Protein AF-A0A6A7GCP9-F1 (afdb_monomer_lite)

InterPro domains:
  IPR027417 P-loop containing nucleoside triphosphate hydrolase [G3DSA:3.40.50.300] (1-67)
  IPR027417 P-loop containing nucleoside triphosphate hydrolase [SSF52540] (1-59)

Radius of gyration: 16.25 Å; chains: 1; bounding box: 40×40×40 Å

Structure (mmCIF, N/CA/C/O backbone):
data_AF-A0A6A7GCP9-F1
#
_entry.id   AF-A0A6A7GCP9-F1
#
loop_
_atom_site.group_PDB
_atom_site.id
_atom_site.type_symbol
_atom_site.label_atom_id
_atom_site.label_alt_id
_atom_site.label_comp_id
_atom_site.label_asym_id
_atom_site.label_entity_id
_atom_site.label_seq_id
_atom_site.pdbx_PDB_ins_code
_atom_site.Cartn_x
_atom_site.Cartn_y
_atom_site.Cartn_z
_atom_site.occupancy
_atom_site.B_iso_or_equiv
_atom_site.auth_seq_id
_atom_site.auth_comp_id
_atom_site.auth_asym_id
_atom_site.auth_atom_id
_atom_site.pdbx_PDB_model_num
ATOM 1 N N . MET A 1 1 ? -14.199 0.872 0.150 1.00 86.56 1 MET A N 1
ATOM 2 C CA . MET A 1 1 ? -13.288 -0.278 -0.012 1.00 86.56 1 MET A CA 1
ATOM 3 C C . MET A 1 1 ? -12.336 0.080 -1.138 1.00 86.56 1 MET A C 1
ATOM 5 O O . MET A 1 1 ? -12.724 0.926 -1.935 1.00 86.56 1 MET A O 1
ATOM 9 N N . ILE A 1 2 ? -11.129 -0.480 -1.180 1.00 92.62 2 ILE A N 1
ATOM 10 C CA . ILE A 1 2 ? -10.277 -0.381 -2.373 1.00 92.62 2 ILE A CA 1
ATOM 11 C C . ILE A 1 2 ? -10.916 -1.258 -3.452 1.00 92.62 2 ILE A C 1
ATOM 13 O O . ILE A 1 2 ? -11.225 -2.415 -3.176 1.00 92.62 2 ILE A O 1
ATOM 17 N N . LYS A 1 3 ? -11.160 -0.684 -4.627 1.00 95.56 3 LYS A N 1
ATOM 18 C CA . LYS A 1 3 ? -11.635 -1.380 -5.827 1.00 95.56 3 LYS A CA 1
ATOM 19 C C . LYS A 1 3 ? -10.471 -1.828 -6.688 1.00 95.56 3 LYS A C 1
ATOM 21 O O . LYS A 1 3 ? -10.477 -2.951 -7.167 1.00 95.56 3 LYS A O 1
ATOM 26 N N . SER A 1 4 ? -9.479 -0.964 -6.873 1.00 96.81 4 SER A N 1
ATOM 27 C CA . SER A 1 4 ? -8.314 -1.288 -7.681 1.00 96.81 4 SER A CA 1
ATOM 28 C C . SER A 1 4 ? -7.083 -0.507 -7.237 1.00 96.81 4 SER A C 1
ATOM 30 O O . SER A 1 4 ? -7.181 0.522 -6.559 1.00 96.81 4 SER A O 1
ATOM 32 N N . ILE A 1 5 ? -5.912 -1.013 -7.609 1.00 97.00 5 ILE A N 1
ATOM 33 C CA . ILE A 1 5 ? -4.645 -0.293 -7.521 1.00 97.00 5 ILE A CA 1
ATOM 34 C C . ILE A 1 5 ? -3.976 -0.377 -8.889 1.00 97.00 5 ILE A C 1
ATOM 36 O O . ILE A 1 5 ? -3.669 -1.470 -9.363 1.00 97.00 5 ILE A O 1
ATOM 40 N N . TYR A 1 6 ? -3.734 0.774 -9.509 1.00 97.06 6 TYR A N 1
ATOM 41 C CA . TYR A 1 6 ? -2.954 0.876 -10.738 1.00 97.06 6 TYR A CA 1
ATOM 42 C C . TYR A 1 6 ? -1.527 1.311 -10.413 1.00 97.06 6 TYR A C 1
ATOM 44 O O . TYR A 1 6 ? -1.311 2.375 -9.830 1.00 97.06 6 TYR A O 1
ATOM 52 N N . PHE A 1 7 ? -0.553 0.491 -10.788 1.00 95.31 7 PHE A N 1
ATOM 53 C CA . PHE A 1 7 ? 0.867 0.739 -10.589 1.00 95.31 7 PHE A CA 1
ATOM 54 C C . PHE A 1 7 ? 1.466 1.348 -11.847 1.00 95.31 7 PHE A C 1
ATOM 56 O O . PHE A 1 7 ? 1.579 0.663 -12.858 1.00 95.31 7 PHE A O 1
ATOM 63 N N . GLU A 1 8 ? 1.909 2.602 -11.764 1.00 94.12 8 GLU A N 1
ATOM 64 C CA . GLU A 1 8 ? 2.733 3.194 -12.818 1.00 94.12 8 GLU A CA 1
ATOM 65 C C . GLU A 1 8 ? 4.126 2.559 -12.756 1.00 94.12 8 GLU A C 1
ATOM 67 O O . GLU A 1 8 ? 4.566 1.894 -13.693 1.00 94.12 8 GLU A O 1
ATOM 72 N N . HIS A 1 9 ? 4.770 2.668 -11.589 1.00 92.44 9 HIS A N 1
ATOM 73 C CA . HIS A 1 9 ? 6.016 1.980 -11.267 1.00 92.44 9 HIS A CA 1
ATOM 74 C C . HIS A 1 9 ? 6.196 1.910 -9.743 1.00 92.44 9 HIS A C 1
ATOM 76 O O . HIS A 1 9 ? 6.314 2.930 -9.060 1.00 92.44 9 HIS A O 1
ATOM 82 N N . TYR A 1 10 ? 6.239 0.694 -9.199 1.00 88.94 10 TYR A N 1
ATOM 83 C CA . TYR A 1 10 ? 6.646 0.424 -7.824 1.00 88.94 10 TYR A CA 1
ATOM 84 C C . TYR A 1 10 ? 7.326 -0.947 -7.694 1.00 88.94 10 TYR A C 1
ATOM 86 O O . TYR A 1 10 ? 6.691 -2.002 -7.740 1.00 88.94 10 TYR A O 1
ATOM 94 N N . ARG A 1 11 ? 8.637 -0.940 -7.463 1.00 86.94 11 ARG A N 1
ATOM 95 C CA . ARG A 1 11 ? 9.527 -2.104 -7.454 1.00 86.94 11 ARG A CA 1
ATOM 96 C C . ARG A 1 11 ? 9.396 -2.859 -8.781 1.00 86.94 11 ARG A C 1
ATOM 98 O O . ARG A 1 11 ? 9.629 -2.286 -9.836 1.00 86.94 11 ARG A O 1
ATOM 105 N N . LYS A 1 12 ? 8.993 -4.131 -8.733 1.00 88.81 12 LYS A N 1
ATOM 106 C CA . LYS A 1 12 ? 8.760 -4.967 -9.921 1.00 88.81 12 LYS A CA 1
ATOM 107 C C . LYS A 1 12 ? 7.371 -4.765 -10.542 1.00 88.81 12 LYS A C 1
ATOM 109 O O . LYS A 1 12 ? 7.094 -5.339 -11.585 1.00 88.81 12 LYS A O 1
ATOM 114 N N . LEU A 1 13 ? 6.483 -4.004 -9.897 1.00 90.38 13 LEU A N 1
ATOM 115 C CA . LEU A 1 13 ? 5.129 -3.749 -10.389 1.00 90.38 13 LEU A CA 1
ATOM 116 C C . LEU A 1 13 ? 5.168 -2.523 -11.302 1.00 90.38 13 LEU A C 1
ATOM 118 O O . LEU A 1 13 ? 5.356 -1.404 -10.824 1.00 90.38 13 LEU A O 1
ATOM 122 N N . GLN A 1 14 ? 5.020 -2.729 -12.606 1.00 92.75 14 GLN A N 1
ATOM 123 C CA . GLN A 1 14 ? 5.068 -1.668 -13.612 1.00 92.75 14 GLN A CA 1
ATOM 124 C C . GLN A 1 14 ? 3.893 -1.825 -14.568 1.00 92.75 14 GLN A C 1
ATOM 126 O O . GLN A 1 14 ? 3.659 -2.923 -15.071 1.00 92.75 14 GLN A O 1
ATOM 131 N N . LYS A 1 15 ? 3.161 -0.730 -14.799 1.00 94.44 15 LYS A N 1
ATOM 132 C CA . LYS A 1 15 ? 2.003 -0.658 -15.706 1.00 94.44 15 LYS A CA 1
ATOM 133 C C . LYS A 1 15 ? 1.001 -1.806 -15.524 1.00 94.44 15 LYS A C 1
ATOM 135 O O . LYS A 1 15 ? 0.509 -2.377 -16.493 1.00 94.44 15 LYS A O 1
ATOM 140 N N . ILE A 1 16 ? 0.702 -2.151 -14.271 1.00 95.75 16 ILE A N 1
ATOM 141 C CA . ILE A 1 16 ? -0.222 -3.237 -13.920 1.00 95.75 16 ILE A CA 1
ATOM 142 C C . ILE A 1 16 ? -1.371 -2.714 -13.064 1.00 95.75 16 ILE A C 1
ATOM 144 O O . ILE A 1 16 ? -1.166 -1.917 -12.146 1.00 95.75 16 ILE A O 1
ATOM 148 N N . LYS A 1 17 ? -2.587 -3.188 -13.348 1.00 96.94 17 LYS A N 1
ATOM 149 C CA . LYS A 1 17 ? -3.777 -2.944 -12.531 1.00 96.94 17 LYS A CA 1
ATOM 150 C C . LYS A 1 17 ? -4.125 -4.204 -11.744 1.00 96.94 17 LYS A C 1
ATOM 152 O O . LYS A 1 17 ? -4.191 -5.287 -12.315 1.00 96.94 17 LYS A O 1
ATOM 157 N N . LEU A 1 18 ? -4.338 -4.050 -10.441 1.00 96.12 18 LEU A N 1
ATOM 158 C CA . LEU A 1 18 ? -4.878 -5.094 -9.574 1.00 96.12 18 LEU A CA 1
ATOM 159 C C . LEU A 1 18 ? -6.291 -4.702 -9.158 1.00 96.12 18 LEU A C 1
ATOM 161 O O . LEU A 1 18 ? -6.464 -3.663 -8.522 1.00 96.12 18 LEU A O 1
ATOM 165 N N . ASP A 1 19 ? -7.274 -5.534 -9.485 1.00 96.19 19 ASP A N 1
ATOM 166 C CA . ASP A 1 19 ? -8.669 -5.342 -9.093 1.00 96.19 19 ASP A CA 1
ATOM 167 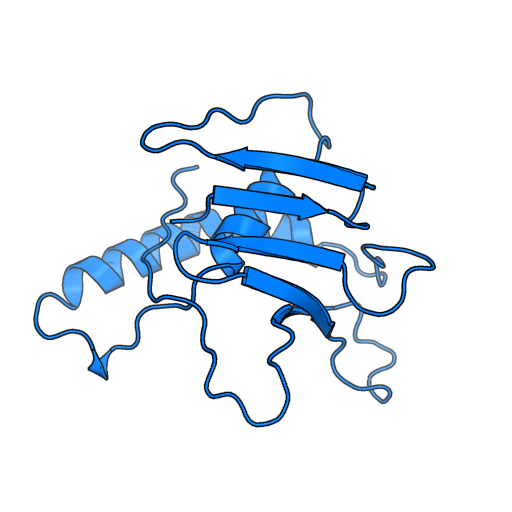C C . ASP A 1 19 ? -9.017 -6.200 -7.871 1.00 96.19 19 ASP A C 1
ATOM 169 O O . ASP A 1 19 ? -8.606 -7.355 -7.753 1.00 96.19 19 ASP A O 1
ATOM 173 N N . PHE A 1 20 ? -9.797 -5.629 -6.957 1.00 94.88 20 PHE A N 1
ATOM 174 C CA . PHE A 1 20 ? -10.215 -6.245 -5.704 1.00 94.88 20 PHE A CA 1
ATOM 175 C C . PHE A 1 20 ? -11.733 -6.383 -5.661 1.00 94.88 20 PHE A C 1
ATOM 177 O O . PHE A 1 20 ? -12.479 -5.456 -5.994 1.00 94.88 20 PHE A O 1
ATOM 184 N N . LYS A 1 21 ? -12.197 -7.536 -5.184 1.00 93.75 21 LYS A N 1
ATOM 185 C CA . LYS A 1 21 ? -13.622 -7.820 -4.986 1.00 93.75 21 LYS A CA 1
ATOM 186 C C . LYS A 1 21 ? -13.981 -7.817 -3.496 1.00 93.75 21 LYS A C 1
ATOM 188 O O . LYS A 1 21 ? -13.104 -8.020 -2.653 1.00 93.75 21 LYS A O 1
ATOM 193 N N . PRO A 1 22 ? -15.255 -7.578 -3.138 1.00 91.50 22 PRO A N 1
ATOM 194 C CA . PRO A 1 22 ? -15.722 -7.793 -1.773 1.00 91.50 22 PRO A CA 1
ATOM 195 C C . PRO A 1 22 ? -15.454 -9.232 -1.311 1.00 91.50 22 PRO A C 1
ATOM 197 O O . PRO A 1 22 ? -15.548 -10.166 -2.102 1.00 91.50 22 PRO A O 1
ATOM 200 N N . GLY A 1 23 ? -15.149 -9.408 -0.025 1.00 91.50 23 GLY A N 1
ATOM 201 C CA . GLY A 1 23 ? -14.833 -10.714 0.552 1.00 91.50 23 GLY A CA 1
ATOM 202 C C . GLY A 1 23 ? -13.335 -11.020 0.534 1.00 91.50 23 GLY A C 1
ATOM 203 O O . GLY A 1 23 ? -12.516 -10.174 0.900 1.00 91.50 23 GLY A O 1
ATOM 204 N N . ILE A 1 24 ? -12.983 -12.251 0.163 1.00 91.38 24 ILE A N 1
ATOM 205 C CA . ILE A 1 24 ? -11.609 -12.761 0.227 1.00 91.38 24 ILE A CA 1
ATOM 206 C C . ILE A 1 24 ? -10.921 -12.550 -1.123 1.00 91.38 24 ILE A C 1
ATOM 208 O O . ILE A 1 24 ? -11.424 -12.974 -2.159 1.00 91.38 24 ILE A O 1
ATOM 212 N N . ASN A 1 25 ? -9.745 -11.922 -1.097 1.00 92.62 25 ASN A N 1
ATOM 213 C CA . ASN A 1 25 ? -8.867 -11.790 -2.258 1.00 92.62 25 ASN A CA 1
ATOM 214 C C . ASN A 1 25 ? -7.584 -12.573 -1.967 1.00 92.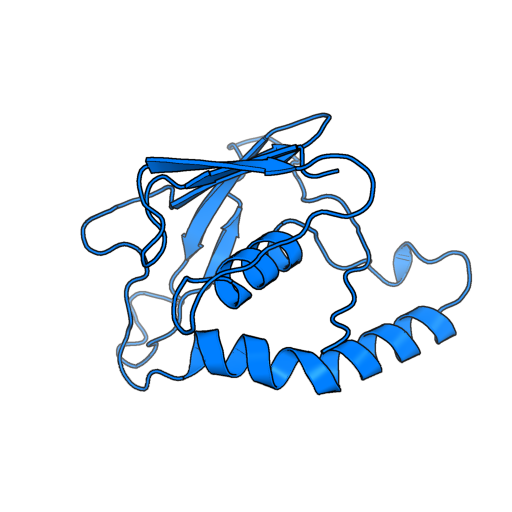62 25 ASN A C 1
ATOM 216 O O . ASN A 1 25 ? -6.893 -12.279 -0.991 1.00 92.62 25 ASN A O 1
ATOM 220 N N . ALA A 1 26 ? -7.275 -13.571 -2.793 1.00 92.69 26 ALA A N 1
ATOM 221 C CA . ALA A 1 26 ? -6.064 -14.370 -2.656 1.00 92.69 26 ALA A CA 1
ATOM 222 C C . ALA A 1 26 ? -4.916 -13.742 -3.461 1.00 92.69 26 ALA A C 1
ATOM 224 O O . ALA A 1 26 ? -5.070 -13.458 -4.645 1.00 92.69 26 ALA A O 1
ATOM 225 N N . ILE A 1 27 ? -3.760 -13.542 -2.820 1.00 90.19 27 ILE A N 1
ATOM 226 C CA . ILE A 1 27 ? -2.527 -13.072 -3.468 1.00 90.19 27 ILE A CA 1
ATOM 227 C C . ILE A 1 27 ? -1.479 -14.175 -3.315 1.00 90.19 27 ILE A C 1
ATOM 229 O O . ILE A 1 27 ? -0.948 -14.385 -2.223 1.00 90.19 27 ILE A O 1
ATOM 233 N N . SER A 1 28 ? -1.180 -14.876 -4.405 1.00 90.50 28 SER A N 1
ATOM 234 C CA . SER A 1 28 ? -0.201 -15.965 -4.458 1.00 90.50 28 SER A CA 1
ATOM 235 C C . SER A 1 28 ? 0.953 -15.631 -5.408 1.00 90.50 28 SER A C 1
ATOM 237 O O . SER A 1 28 ? 0.932 -14.628 -6.118 1.00 90.50 28 SER A O 1
ATOM 239 N N . GLY A 1 29 ? 2.010 -16.441 -5.362 1.00 88.19 29 GLY A N 1
ATOM 240 C CA . GLY A 1 29 ? 3.198 -16.293 -6.201 1.00 88.19 29 GLY A CA 1
ATOM 241 C C . GLY A 1 29 ? 4.467 -16.695 -5.460 1.00 88.19 29 GLY A C 1
ATOM 242 O O . GLY A 1 29 ? 4.451 -16.902 -4.244 1.00 88.19 29 GLY A O 1
ATOM 243 N N . GLU A 1 30 ? 5.584 -16.764 -6.172 1.00 89.81 30 GLU A N 1
ATOM 244 C CA . GLU A 1 30 ? 6.885 -17.145 -5.614 1.00 89.81 30 GLU A CA 1
ATOM 245 C C . GLU A 1 30 ? 7.462 -16.088 -4.659 1.00 89.81 30 GLU A C 1
ATOM 247 O O . GLU A 1 30 ? 6.926 -14.984 -4.491 1.00 89.81 30 GLU A O 1
ATOM 252 N N . ASN A 1 31 ? 8.564 -16.404 -3.985 1.00 82.81 31 ASN A N 1
ATOM 253 C CA . ASN A 1 31 ? 9.264 -15.437 -3.143 1.00 82.81 31 ASN A CA 1
ATOM 254 C C . ASN A 1 31 ? 9.819 -14.274 -3.983 1.00 82.81 31 ASN A C 1
ATOM 256 O O . ASN A 1 31 ? 10.224 -14.436 -5.126 1.00 82.81 31 ASN A O 1
ATOM 260 N N . GLY A 1 32 ? 9.796 -13.057 -3.431 1.00 79.44 32 GLY A N 1
ATOM 261 C CA . GLY A 1 32 ? 10.297 -11.873 -4.142 1.00 79.44 32 GLY A CA 1
ATOM 262 C C . GLY A 1 32 ? 9.386 -11.323 -5.256 1.00 79.44 32 GLY A C 1
ATOM 263 O O . GLY A 1 32 ? 9.825 -10.448 -6.008 1.00 79.44 32 GLY A O 1
ATOM 264 N N . THR A 1 33 ? 8.125 -11.768 -5.340 1.00 84.69 33 THR A N 1
ATOM 265 C CA . THR A 1 33 ? 7.093 -11.293 -6.296 1.00 84.69 33 THR A CA 1
ATOM 266 C C . THR A 1 33 ? 6.215 -10.154 -5.749 1.00 84.69 33 THR A C 1
ATOM 268 O O . THR A 1 33 ? 5.081 -9.956 -6.160 1.00 84.69 33 THR A O 1
ATOM 271 N N . CYS A 1 34 ? 6.729 -9.367 -4.799 1.00 86.62 34 CYS A N 1
ATOM 272 C CA . CYS A 1 34 ? 6.056 -8.181 -4.240 1.00 86.62 34 CYS A CA 1
ATOM 273 C C . CYS A 1 34 ? 4.765 -8.422 -3.423 1.00 86.62 34 CYS A C 1
ATOM 275 O O . CYS A 1 34 ? 4.130 -7.442 -3.041 1.00 86.62 34 CYS A O 1
ATOM 277 N N . LYS A 1 35 ? 4.414 -9.660 -3.037 1.00 88.81 35 LYS A N 1
ATOM 278 C CA . LYS A 1 35 ? 3.235 -9.948 -2.180 1.00 88.81 35 LYS A CA 1
ATOM 279 C C . LYS A 1 35 ? 3.161 -9.063 -0.923 1.00 88.81 35 LYS A C 1
ATOM 281 O O . LYS A 1 35 ? 2.182 -8.355 -0.707 1.00 88.81 35 LYS A O 1
ATOM 286 N N . SER A 1 36 ? 4.234 -9.016 -0.130 1.00 84.06 36 SER A N 1
ATOM 287 C CA . SER A 1 36 ? 4.304 -8.173 1.077 1.00 84.06 36 SER A CA 1
ATOM 2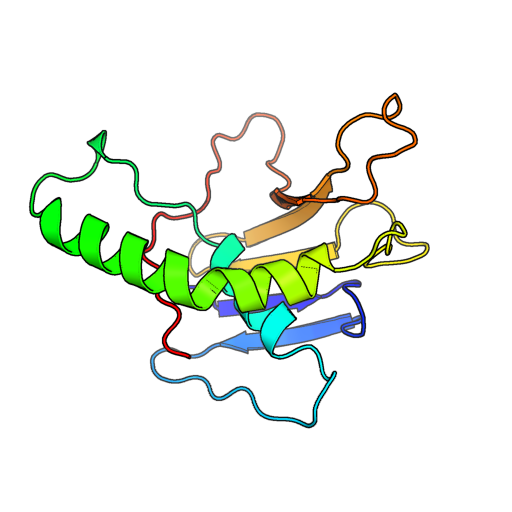88 C C . SER A 1 36 ? 4.270 -6.675 0.758 1.00 84.06 36 SER A C 1
ATOM 290 O O . SER A 1 36 ? 3.755 -5.884 1.543 1.00 84.06 36 SER A O 1
ATOM 292 N N . SER A 1 37 ? 4.794 -6.273 -0.403 1.00 85.25 37 SER A N 1
ATOM 293 C CA . SER A 1 37 ? 4.741 -4.887 -0.873 1.00 85.25 37 SER A CA 1
ATOM 294 C C . SER A 1 37 ? 3.311 -4.460 -1.211 1.00 85.25 37 SER A C 1
ATOM 296 O O . SER A 1 37 ? 2.913 -3.359 -0.837 1.00 85.25 37 SER A O 1
ATOM 298 N N . ILE A 1 38 ? 2.526 -5.340 -1.841 1.00 90.06 38 ILE A N 1
ATOM 299 C CA . ILE A 1 38 ? 1.100 -5.112 -2.114 1.00 90.06 38 ILE A CA 1
ATOM 300 C C . ILE A 1 38 ? 0.329 -4.981 -0.795 1.00 90.06 38 ILE A C 1
ATOM 302 O O . ILE A 1 38 ? -0.398 -4.005 -0.612 1.00 90.06 38 ILE A O 1
ATOM 306 N N . LEU A 1 39 ? 0.546 -5.891 0.163 1.00 88.75 39 LEU A N 1
ATOM 307 C CA . LEU A 1 39 ? -0.092 -5.817 1.486 1.00 88.75 39 LEU A CA 1
ATOM 308 C C . LEU A 1 39 ? 0.245 -4.515 2.227 1.00 88.75 39 LEU A C 1
ATOM 310 O O . LEU A 1 39 ? -0.638 -3.881 2.802 1.00 88.75 39 LEU A O 1
ATOM 314 N N . HIS A 1 40 ? 1.503 -4.077 2.169 1.00 84.19 40 HIS A N 1
ATOM 315 C CA . HIS A 1 40 ? 1.931 -2.809 2.758 1.00 84.19 40 HIS A CA 1
ATOM 316 C C . HIS A 1 40 ? 1.252 -1.595 2.097 1.00 84.19 40 HIS A C 1
ATOM 318 O O . HIS A 1 40 ? 0.860 -0.654 2.789 1.00 84.19 40 HIS A O 1
ATOM 324 N N . ILE A 1 41 ? 1.069 -1.611 0.772 1.00 89.25 41 ILE A N 1
ATOM 325 C CA . ILE A 1 41 ? 0.343 -0.552 0.054 1.00 89.25 41 ILE A CA 1
ATOM 326 C C . I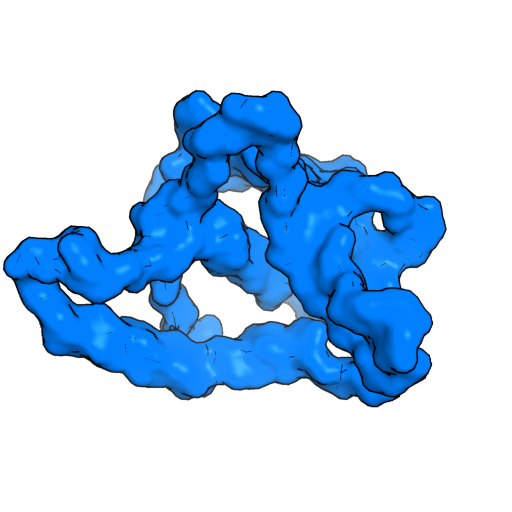LE A 1 41 ? -1.129 -0.527 0.455 1.00 89.25 41 ILE A C 1
ATOM 328 O O . ILE A 1 41 ? -1.647 0.545 0.766 1.00 89.25 41 ILE A O 1
ATOM 332 N N . ILE A 1 42 ? -1.788 -1.686 0.517 1.00 90.31 42 ILE A N 1
ATOM 333 C CA . ILE A 1 42 ? -3.178 -1.794 0.984 1.00 90.31 42 ILE A CA 1
ATOM 334 C C . ILE A 1 42 ? -3.303 -1.234 2.408 1.00 90.31 42 ILE A C 1
ATOM 336 O O . ILE A 1 42 ? -4.221 -0.465 2.690 1.00 90.31 42 ILE A O 1
ATOM 340 N N . GLY A 1 43 ? -2.353 -1.555 3.291 1.00 86.12 43 GLY A N 1
ATOM 341 C CA . GLY A 1 43 ? -2.307 -1.017 4.649 1.00 86.12 43 GLY A CA 1
ATOM 342 C C . GLY A 1 43 ? -2.172 0.508 4.696 1.00 86.12 43 GLY A C 1
ATOM 343 O O . GLY A 1 43 ? -2.919 1.168 5.417 1.00 86.12 43 GLY A O 1
ATOM 344 N N . ASN A 1 44 ? -1.267 1.073 3.893 1.00 84.75 44 ASN A N 1
ATOM 345 C CA . ASN A 1 44 ? -1.016 2.521 3.828 1.00 84.75 44 ASN A CA 1
ATOM 346 C C . ASN A 1 44 ? -2.073 3.313 3.050 1.00 84.75 44 ASN A C 1
ATOM 348 O O . ASN A 1 44 ? -2.110 4.540 3.140 1.00 84.75 44 ASN A O 1
ATOM 352 N N . SER A 1 45 ? -2.942 2.628 2.309 1.00 89.62 45 SER A N 1
ATOM 353 C CA . SER A 1 45 ? -4.082 3.229 1.611 1.00 89.62 45 SER A CA 1
ATOM 354 C C . SER A 1 45 ? -5.185 3.678 2.580 1.00 89.62 45 SER A C 1
ATOM 356 O O . SER A 1 45 ? -6.062 4.464 2.234 1.00 89.62 45 SER A O 1
ATOM 358 N N . TYR A 1 46 ? -5.136 3.237 3.836 1.00 88.81 46 TYR A N 1
ATOM 359 C CA . TYR A 1 46 ? -6.051 3.686 4.878 1.00 88.81 46 TYR A CA 1
ATOM 360 C C . TYR A 1 46 ? -5.314 4.486 5.945 1.00 88.81 46 TYR A C 1
ATOM 362 O O . TYR A 1 46 ? -4.170 4.189 6.292 1.00 88.81 46 TYR A O 1
ATOM 370 N N . ARG A 1 47 ? -5.986 5.488 6.526 1.00 85.31 47 ARG A N 1
ATOM 371 C CA . ARG A 1 47 ? -5.441 6.150 7.716 1.00 85.31 47 ARG A CA 1
ATOM 372 C C . ARG A 1 47 ? -5.841 5.384 8.967 1.00 85.31 47 ARG A C 1
ATOM 374 O O . ARG A 1 47 ? -6.937 4.833 9.078 1.00 85.31 47 ARG A O 1
ATOM 381 N N . LYS A 1 48 ? -4.954 5.429 9.954 1.00 79.94 48 LYS A N 1
ATOM 382 C CA . LYS A 1 48 ? -5.216 4.902 11.288 1.00 79.94 48 LYS A CA 1
ATOM 383 C C . LYS A 1 48 ? -6.376 5.651 11.950 1.00 79.94 48 LYS A C 1
ATOM 385 O O . LYS A 1 48 ? -6.416 6.879 11.914 1.00 79.94 48 LYS A O 1
ATOM 390 N N . ILE A 1 49 ? -7.256 4.909 12.616 1.00 77.75 49 ILE A N 1
ATOM 391 C CA . ILE A 1 49 ? -8.341 5.475 13.427 1.00 77.75 49 ILE A CA 1
ATOM 392 C C . ILE A 1 49 ? -7.757 6.282 14.593 1.00 77.75 49 ILE A C 1
ATOM 394 O O . ILE A 1 49 ? -6.873 5.811 15.322 1.00 77.75 49 ILE A O 1
ATOM 398 N N . GLN A 1 50 ? -8.228 7.520 14.746 1.00 72.75 50 GLN A N 1
ATOM 399 C CA . GLN A 1 50 ? -7.786 8.428 15.804 1.00 72.75 50 GLN A CA 1
ATOM 400 C C . GLN A 1 50 ? -8.616 8.208 17.072 1.00 72.75 50 GLN A C 1
ATOM 402 O O . GLN A 1 50 ? -9.821 7.998 16.999 1.00 72.75 50 GLN A O 1
ATOM 407 N N . LYS A 1 51 ? -7.981 8.293 18.251 1.00 65.31 51 LYS A N 1
ATOM 408 C CA . LYS A 1 51 ? -8.641 8.020 19.544 1.00 65.31 51 LYS A CA 1
ATOM 409 C C . LYS A 1 51 ? -9.886 8.877 19.794 1.00 65.31 51 LYS A C 1
ATOM 411 O O . LYS A 1 51 ? -10.823 8.394 20.403 1.00 65.31 51 LYS A O 1
ATOM 416 N N . LYS A 1 52 ? -9.892 10.119 19.306 1.00 64.75 52 LYS A N 1
ATOM 417 C CA . LYS A 1 52 ? -11.018 11.054 19.440 1.00 64.75 52 LYS A CA 1
ATOM 418 C C . LYS A 1 52 ? -12.285 10.634 18.683 1.00 64.75 52 LYS A C 1
ATOM 420 O O . LYS A 1 52 ? -13.342 11.165 18.970 1.00 64.75 52 LYS A O 1
ATOM 425 N N . ASN A 1 53 ? -12.172 9.696 17.741 1.00 61.38 53 ASN A N 1
ATOM 426 C CA . ASN A 1 53 ? -13.300 9.177 16.964 1.00 61.38 53 ASN A CA 1
ATOM 427 C C . ASN A 1 53 ? -13.835 7.849 17.536 1.00 61.38 53 ASN A C 1
ATOM 429 O O . ASN A 1 53 ? -14.662 7.197 16.905 1.00 61.38 53 ASN A O 1
ATOM 433 N N . LEU A 1 54 ? -13.308 7.392 18.679 1.00 61.75 54 LEU A N 1
ATOM 434 C CA . LEU A 1 54 ? -13.693 6.130 19.305 1.00 61.75 54 LEU A CA 1
ATOM 435 C C . LEU A 1 54 ? -14.738 6.398 20.379 1.00 61.75 54 LEU A C 1
ATOM 437 O O . LEU A 1 54 ? -14.376 6.671 21.520 1.00 61.75 54 LEU A O 1
ATOM 441 N N . ASN A 1 55 ? -16.014 6.286 20.019 1.00 61.03 55 ASN A N 1
ATOM 442 C CA . ASN A 1 55 ? -17.077 6.384 21.014 1.00 61.03 55 ASN A CA 1
ATOM 443 C C . ASN A 1 55 ? -17.107 5.151 21.924 1.00 61.03 55 ASN A C 1
ATOM 445 O O . ASN A 1 55 ? -17.390 5.300 23.103 1.00 61.03 55 ASN A O 1
ATOM 449 N N . GLU A 1 56 ? -16.722 3.957 21.455 1.00 58.31 56 GLU A N 1
ATOM 450 C CA . GLU A 1 56 ? -16.778 2.749 22.285 1.00 58.31 56 GLU A CA 1
ATOM 451 C C . GLU A 1 56 ? -15.638 1.764 21.949 1.00 58.31 56 GLU A C 1
ATOM 453 O O . GLU A 1 56 ? -15.330 1.484 20.791 1.00 58.31 56 GLU A O 1
ATOM 458 N N . ASN A 1 57 ? -15.000 1.224 22.995 1.00 62.25 57 ASN A N 1
ATOM 459 C CA . ASN A 1 57 ? -14.032 0.113 22.990 1.00 62.25 57 ASN A CA 1
ATOM 460 C C . ASN A 1 57 ? -12.550 0.367 22.617 1.00 62.25 57 ASN A C 1
ATOM 462 O O . ASN A 1 57 ? -11.940 -0.309 21.785 1.00 62.25 57 ASN A O 1
ATOM 466 N N . THR A 1 58 ? -11.884 1.240 23.379 1.00 73.25 58 THR A N 1
ATOM 467 C CA . THR A 1 58 ? -10.417 1.450 23.344 1.00 73.25 58 THR A CA 1
ATOM 468 C C . THR A 1 58 ? -9.576 0.177 23.566 1.00 73.25 58 THR A C 1
ATOM 470 O O . THR A 1 58 ? -8.444 0.095 23.075 1.00 73.25 58 THR A O 1
ATOM 473 N N . LYS A 1 59 ? -10.110 -0.838 24.265 1.00 80.12 59 LYS A N 1
ATOM 474 C CA . LYS A 1 59 ? -9.426 -2.116 24.543 1.00 80.12 59 LYS A CA 1
ATOM 475 C C . LYS A 1 59 ? -9.130 -2.911 23.267 1.00 80.12 59 LYS A C 1
ATOM 477 O O . LYS A 1 59 ? -7.987 -3.325 23.076 1.00 80.12 59 LYS A O 1
ATOM 482 N N . LEU A 1 60 ? -10.105 -3.057 22.366 1.00 79.19 60 LEU A N 1
ATOM 483 C CA . LEU A 1 60 ? -9.939 -3.791 21.104 1.00 79.19 60 LEU A CA 1
ATOM 484 C C . LEU A 1 60 ? -8.850 -3.157 20.227 1.00 79.19 60 LEU A C 1
ATOM 486 O O . LEU A 1 60 ? -7.960 -3.844 19.729 1.00 79.19 60 LEU A O 1
ATOM 490 N N . PHE A 1 61 ? -8.844 -1.828 20.111 1.00 78.38 61 PHE A N 1
ATOM 491 C CA . PHE A 1 61 ? -7.806 -1.109 19.366 1.00 78.38 61 PHE A CA 1
ATOM 492 C C . PHE A 1 61 ? -6.411 -1.307 19.952 1.00 78.38 61 PHE A C 1
ATOM 494 O O . PHE A 1 61 ? -5.434 -1.388 19.203 1.00 78.38 61 PHE A O 1
ATOM 501 N N . ASN A 1 62 ? -6.299 -1.400 21.278 1.00 81.12 62 ASN A N 1
ATOM 502 C CA . ASN A 1 62 ? -5.029 -1.695 21.929 1.00 81.12 62 ASN A CA 1
ATOM 503 C C . ASN A 1 62 ? -4.553 -3.116 21.611 1.00 81.12 62 ASN A C 1
ATOM 505 O O . ASN A 1 62 ? -3.367 -3.290 21.332 1.00 81.12 62 ASN A O 1
ATOM 509 N N . VAL A 1 63 ? -5.456 -4.101 21.594 1.00 84.56 63 VAL A N 1
ATOM 510 C CA . VAL A 1 63 ? -5.143 -5.481 21.182 1.00 84.56 63 VAL A CA 1
ATOM 511 C C . VAL A 1 63 ? -4.674 -5.509 19.729 1.00 84.56 63 VAL A C 1
ATOM 513 O O . VAL A 1 63 ? -3.579 -5.988 19.453 1.00 84.56 63 VAL A O 1
ATOM 516 N N . ILE A 1 64 ? -5.418 -4.893 18.813 1.00 81.94 64 ILE A N 1
ATOM 517 C CA . ILE A 1 64 ? -5.056 -4.836 17.389 1.00 81.94 64 ILE A CA 1
ATOM 518 C C . ILE A 1 64 ? -3.715 -4.125 17.182 1.00 81.94 64 ILE A C 1
ATOM 520 O O . ILE A 1 64 ? -2.871 -4.570 16.406 1.00 81.94 64 ILE A O 1
ATOM 524 N N . LYS A 1 65 ? -3.463 -3.040 17.922 1.00 79.00 65 LYS A N 1
ATOM 525 C CA . LYS A 1 65 ? -2.172 -2.344 17.894 1.00 79.00 65 LYS A CA 1
ATOM 526 C C . LYS A 1 65 ? -1.034 -3.234 18.402 1.00 79.00 65 LYS A C 1
ATOM 528 O O . LYS A 1 65 ? 0.069 -3.118 17.872 1.00 79.00 65 LYS A O 1
ATOM 533 N N . LYS A 1 66 ? -1.271 -4.079 19.411 1.00 82.75 66 LYS A N 1
ATOM 534 C CA . LYS A 1 66 ? -0.289 -5.065 19.891 1.00 82.75 66 LYS A CA 1
ATOM 535 C C . LYS A 1 66 ? -0.026 -6.133 18.827 1.00 82.75 66 LYS A C 1
ATOM 537 O O . LYS A 1 66 ? 1.133 -6.314 18.484 1.00 82.75 66 LYS A O 1
ATOM 542 N N . ILE A 1 67 ? -1.068 -6.728 18.237 1.00 82.12 67 ILE A N 1
ATOM 543 C CA . ILE A 1 67 ? -0.945 -7.719 17.148 1.00 82.12 67 ILE A CA 1
ATOM 544 C C . ILE A 1 67 ? -0.121 -7.141 15.996 1.00 82.12 67 ILE A C 1
ATOM 546 O O . ILE A 1 67 ? 0.915 -7.690 15.625 1.00 82.12 67 ILE A O 1
ATOM 550 N N . ASN A 1 68 ? -0.503 -5.961 15.502 1.00 78.69 68 ASN A N 1
ATOM 551 C CA . ASN A 1 68 ? 0.236 -5.302 14.433 1.00 78.69 68 ASN A CA 1
ATOM 552 C C . ASN A 1 68 ? 1.676 -4.985 14.844 1.00 78.69 68 ASN A C 1
ATOM 554 O O . ASN A 1 68 ? 2.564 -5.129 14.025 1.00 78.69 68 ASN A O 1
ATOM 558 N N . ARG A 1 69 ? 1.961 -4.585 16.088 1.00 74.44 69 ARG A N 1
ATOM 559 C CA . ARG A 1 69 ? 3.351 -4.367 16.535 1.00 74.44 69 ARG A CA 1
ATOM 560 C C . ARG A 1 69 ? 4.194 -5.637 16.544 1.00 74.44 69 ARG A C 1
ATOM 562 O O . ARG A 1 69 ? 5.403 -5.513 16.414 1.00 74.44 69 ARG A O 1
ATOM 569 N N . THR A 1 70 ? 3.589 -6.807 16.695 1.00 74.69 70 THR A N 1
ATOM 570 C CA . THR A 1 70 ? 4.298 -8.090 16.652 1.00 74.69 70 THR A CA 1
ATOM 571 C C . THR A 1 70 ? 4.526 -8.558 15.212 1.00 74.69 70 THR A C 1
ATOM 573 O O . THR A 1 70 ? 5.591 -9.083 14.901 1.00 74.69 70 THR A O 1
ATOM 576 N N . VAL A 1 71 ? 3.562 -8.325 14.314 1.00 69.31 71 VAL A N 1
ATOM 577 C CA . VAL A 1 71 ? 3.598 -8.826 12.924 1.00 69.31 71 VAL A CA 1
ATOM 578 C C . VAL A 1 71 ? 4.239 -7.827 11.944 1.00 69.31 71 VAL A C 1
ATOM 580 O O . VAL A 1 71 ? 5.042 -8.196 11.088 1.00 69.31 71 VAL A O 1
ATOM 583 N N . ASN A 1 72 ? 3.960 -6.531 12.103 1.00 64.12 72 ASN A N 1
ATOM 584 C CA . ASN A 1 72 ? 4.443 -5.450 11.237 1.00 64.12 72 ASN A CA 1
ATOM 585 C C . ASN A 1 72 ? 5.975 -5.245 11.223 1.00 64.12 72 ASN A C 1
ATOM 587 O O . ASN A 1 72 ? 6.458 -4.816 10.182 1.00 64.12 72 ASN A O 1
ATOM 591 N N . PRO A 1 73 ? 6.785 -5.560 12.261 1.00 53.09 73 PRO A N 1
ATOM 592 C CA . PRO A 1 73 ? 8.244 -5.448 12.182 1.00 53.09 73 PRO A CA 1
ATOM 593 C C . PRO A 1 73 ? 8.854 -6.262 11.039 1.00 53.09 73 PRO A C 1
ATOM 595 O O . PRO A 1 73 ? 9.875 -5.844 10.506 1.00 53.09 73 PRO A O 1
ATOM 598 N N . LYS A 1 74 ? 8.221 -7.369 10.619 1.00 52.00 74 LYS A N 1
ATOM 599 C CA . LYS A 1 74 ? 8.646 -8.156 9.448 1.00 52.00 74 LYS A CA 1
ATOM 600 C C . LYS A 1 74 ? 8.307 -7.456 8.126 1.00 52.00 74 LYS A C 1
ATOM 602 O O . LYS A 1 74 ? 9.128 -7.420 7.221 1.00 52.00 74 LYS A O 1
ATOM 607 N N . ILE A 1 75 ? 7.126 -6.846 8.011 1.00 56.12 75 ILE A N 1
ATOM 608 C CA . ILE A 1 75 ? 6.714 -6.072 6.820 1.00 56.12 75 ILE A CA 1
ATOM 609 C C . ILE A 1 75 ? 7.535 -4.778 6.702 1.00 56.12 75 ILE A C 1
ATOM 611 O O . ILE A 1 75 ? 7.962 -4.371 5.619 1.00 56.12 75 ILE A O 1
ATOM 615 N N . GLU A 1 76 ? 7.794 -4.144 7.840 1.00 53.12 76 GLU A N 1
ATOM 616 C CA . GLU A 1 76 ? 8.637 -2.969 7.948 1.00 53.12 76 GLU A CA 1
ATOM 617 C C . GLU A 1 76 ? 10.108 -3.307 7.700 1.00 53.12 76 GLU A C 1
ATOM 619 O O . GLU A 1 76 ? 10.742 -2.579 6.955 1.00 53.12 76 GLU A O 1
ATOM 624 N N . SER A 1 77 ? 10.673 -4.402 8.217 1.00 52.34 77 SER A N 1
ATOM 625 C CA . SER A 1 77 ? 12.055 -4.788 7.882 1.00 52.34 77 SER A CA 1
ATOM 626 C C . SER A 1 77 ? 12.218 -5.116 6.391 1.00 52.34 77 SER A C 1
ATOM 628 O O . SER A 1 77 ? 13.191 -4.675 5.787 1.00 52.34 77 SER A O 1
ATOM 630 N N . LEU A 1 78 ? 11.222 -5.748 5.755 1.00 50.41 78 LEU A N 1
ATOM 631 C CA . LEU A 1 78 ? 11.174 -5.993 4.299 1.00 50.41 78 LEU A CA 1
ATOM 632 C C . LEU A 1 78 ? 11.086 -4.707 3.449 1.00 50.41 78 LEU A C 1
ATOM 634 O O . LEU A 1 78 ? 11.332 -4.723 2.237 1.00 50.41 78 LEU A O 1
ATOM 638 N N . THR A 1 79 ? 10.699 -3.585 4.057 1.00 51.19 79 THR A N 1
ATOM 639 C CA . THR A 1 79 ? 10.637 -2.265 3.405 1.00 51.19 79 THR A CA 1
ATOM 640 C C . THR A 1 79 ? 11.721 -1.293 3.881 1.00 51.19 79 THR A C 1
ATOM 642 O O . THR A 1 79 ? 11.973 -0.311 3.187 1.00 51.19 79 THR A O 1
ATOM 645 N N . LYS A 1 80 ? 12.382 -1.574 5.012 1.00 52.53 80 LYS A N 1
ATOM 646 C CA . LYS A 1 80 ? 13.403 -0.742 5.682 1.00 52.53 80 LYS A CA 1
ATOM 647 C C . LYS A 1 80 ? 14.823 -1.325 5.634 1.00 52.53 80 LYS A C 1
ATOM 649 O O . LYS A 1 80 ? 15.732 -0.666 6.126 1.00 52.53 80 LYS A O 1
ATOM 654 N N . GLY A 1 81 ? 15.000 -2.549 5.132 1.00 42.59 81 GLY A N 1
ATOM 655 C CA . GLY A 1 81 ? 16.213 -3.358 5.311 1.00 42.59 81 GLY A CA 1
ATOM 656 C C . GLY A 1 81 ? 17.484 -2.862 4.621 1.00 42.59 81 GLY A C 1
ATOM 657 O O . GLY A 1 81 ? 18.562 -3.354 4.942 1.00 42.59 81 GLY A O 1
ATOM 658 N N . ASP A 1 82 ? 17.401 -1.873 3.733 1.00 48.16 82 ASP A N 1
ATOM 659 C CA . ASP A 1 82 ? 18.571 -1.457 2.969 1.00 48.16 82 ASP A CA 1
ATOM 660 C C . ASP A 1 82 ? 19.322 -0.308 3.671 1.00 48.16 82 ASP A C 1
ATOM 662 O O . ASP A 1 82 ? 18.804 0.795 3.879 1.00 48.16 82 ASP A O 1
ATOM 666 N N . LYS A 1 83 ? 20.602 -0.555 3.998 1.00 54.41 83 LYS A N 1
ATOM 667 C CA . LYS A 1 83 ? 21.593 0.487 4.353 1.00 54.41 83 LYS A CA 1
ATOM 668 C C . LYS A 1 83 ? 21.847 1.464 3.193 1.00 54.41 83 LYS A C 1
ATOM 670 O O . LYS A 1 83 ? 22.517 2.472 3.379 1.00 54.41 83 LYS A O 1
ATOM 675 N N . ILE A 1 84 ? 21.333 1.144 2.007 1.00 59.88 84 ILE A N 1
ATOM 676 C CA . ILE A 1 84 ? 21.477 1.875 0.753 1.00 59.88 84 ILE A CA 1
ATOM 677 C C . ILE A 1 84 ? 20.088 2.370 0.349 1.00 59.88 84 ILE A C 1
ATOM 679 O O . ILE A 1 84 ? 19.094 1.666 0.513 1.00 59.88 84 ILE A O 1
ATOM 683 N N . TYR A 1 85 ? 19.997 3.597 -0.160 1.00 64.25 85 TYR A N 1
ATOM 684 C CA . TYR A 1 85 ? 18.738 4.120 -0.679 1.00 64.25 85 TYR A CA 1
ATOM 685 C C . TYR A 1 85 ? 18.275 3.271 -1.868 1.00 64.25 85 TYR A C 1
ATOM 687 O O . TYR A 1 85 ? 18.928 3.250 -2.910 1.00 64.25 85 TYR A O 1
ATOM 695 N N . ASN A 1 86 ? 17.143 2.590 -1.712 1.00 67.56 86 ASN A N 1
ATOM 696 C CA . ASN A 1 86 ? 16.553 1.774 -2.764 1.00 67.56 86 ASN A CA 1
ATOM 697 C C . ASN A 1 86 ? 15.362 2.518 -3.368 1.00 67.56 86 ASN A C 1
ATOM 699 O O . ASN A 1 86 ? 14.278 2.574 -2.778 1.00 67.56 86 ASN A O 1
ATOM 703 N N . ASP A 1 87 ? 15.588 3.153 -4.517 1.00 73.38 87 ASP A N 1
ATOM 704 C CA . ASP A 1 87 ? 14.541 3.862 -5.238 1.00 73.38 87 ASP A CA 1
ATOM 705 C C . ASP A 1 87 ? 13.480 2.852 -5.723 1.00 73.38 87 ASP A C 1
ATOM 707 O O . ASP A 1 87 ? 13.783 2.003 -6.561 1.00 73.38 87 ASP A O 1
ATOM 711 N N . PRO A 1 88 ? 12.223 2.922 -5.241 1.00 74.69 88 PRO A N 1
ATOM 712 C CA . PRO A 1 88 ? 11.188 1.987 -5.663 1.00 74.69 88 PRO A CA 1
ATOM 713 C C . PRO A 1 88 ? 10.754 2.181 -7.119 1.00 74.69 88 PRO A C 1
ATOM 715 O O . PRO A 1 88 ? 9.944 1.401 -7.593 1.00 74.69 88 PRO A O 1
ATOM 718 N N . ALA A 1 89 ? 11.189 3.226 -7.809 1.00 79.31 89 ALA A N 1
ATOM 719 C CA . ALA A 1 89 ? 10.822 3.502 -9.187 1.00 79.31 89 ALA A CA 1
ATOM 720 C C . ALA A 1 89 ? 11.932 4.318 -9.855 1.00 79.31 89 ALA A C 1
ATOM 722 O O . ALA A 1 89 ? 11.777 5.511 -10.130 1.00 79.31 89 ALA A O 1
ATOM 723 N N . ILE A 1 90 ? 13.081 3.670 -10.068 1.00 76.75 90 ILE A N 1
ATOM 724 C CA . ILE A 1 90 ? 14.265 4.286 -10.678 1.00 76.75 90 ILE A CA 1
ATOM 725 C C . ILE A 1 90 ? 13.858 4.969 -11.991 1.00 76.75 90 ILE A C 1
ATOM 727 O O . ILE A 1 90 ? 13.238 4.357 -12.858 1.00 76.75 90 ILE A O 1
ATOM 731 N N . GLY A 1 91 ? 14.188 6.257 -12.116 1.00 75.38 91 GLY A N 1
ATOM 732 C CA . GLY A 1 91 ? 13.890 7.063 -13.304 1.00 75.38 91 GLY A CA 1
ATOM 733 C C . GLY A 1 91 ? 12.470 7.640 -13.375 1.00 75.38 91 GLY A C 1
ATOM 734 O O . GLY A 1 91 ? 12.217 8.477 -14.238 1.00 75.38 91 GLY A O 1
ATOM 735 N N . VAL A 1 92 ? 11.560 7.284 -12.459 1.00 79.88 92 VAL A N 1
ATOM 736 C CA . VAL A 1 92 ? 10.180 7.799 -12.447 1.00 79.88 92 VAL A CA 1
ATOM 737 C C . VAL A 1 92 ? 10.030 8.914 -11.417 1.00 79.88 92 VAL A C 1
ATOM 739 O O . VAL A 1 92 ? 10.266 8.741 -10.219 1.00 79.88 92 VAL A O 1
ATOM 742 N N . LYS A 1 93 ? 9.610 10.092 -11.887 1.00 80.06 93 LYS A N 1
ATOM 743 C CA . LYS A 1 93 ? 9.281 11.239 -11.033 1.00 80.06 93 LYS A CA 1
ATOM 744 C C . LYS A 1 93 ? 7.770 11.327 -10.832 1.00 80.06 93 LYS A C 1
ATOM 746 O O . LYS A 1 93 ? 7.001 11.164 -11.770 1.00 80.06 93 LYS A O 1
ATOM 751 N N . GLY A 1 94 ? 7.355 11.668 -9.614 1.00 85.94 94 GLY A N 1
ATOM 752 C CA . GLY A 1 94 ? 5.954 11.936 -9.292 1.00 85.94 94 GLY A CA 1
ATOM 753 C C . GLY A 1 94 ? 5.208 10.711 -8.769 1.00 85.94 94 GLY A C 1
ATOM 754 O O . GLY A 1 94 ? 5.597 10.132 -7.750 1.00 85.94 94 GLY A O 1
ATOM 755 N N . LYS A 1 95 ? 4.085 10.387 -9.413 1.00 90.94 95 LYS A N 1
ATOM 756 C CA . LYS A 1 95 ? 3.171 9.324 -8.993 1.00 90.94 95 LYS A CA 1
ATOM 757 C C . LYS A 1 95 ? 3.777 7.941 -9.215 1.00 90.94 95 LYS A C 1
ATOM 759 O O . LYS A 1 95 ? 4.314 7.663 -10.277 1.00 90.94 95 LYS A O 1
ATOM 764 N N . LEU A 1 96 ? 3.631 7.071 -8.218 1.00 92.75 96 LEU A N 1
ATOM 765 C CA . LEU A 1 96 ? 4.063 5.672 -8.278 1.00 92.75 96 LEU A CA 1
ATOM 766 C C . LEU A 1 96 ? 2.894 4.724 -8.548 1.00 92.75 96 LEU A C 1
ATOM 768 O O . LEU A 1 96 ? 3.023 3.767 -9.307 1.00 92.75 96 LEU A O 1
ATOM 772 N N . TYR A 1 97 ? 1.750 4.986 -7.918 1.00 94.50 97 TYR A N 1
ATOM 773 C CA . TYR A 1 97 ? 0.526 4.211 -8.094 1.00 94.50 97 TYR A CA 1
ATOM 774 C C . TYR A 1 97 ? -0.708 5.048 -7.748 1.00 94.50 97 TYR A C 1
ATOM 776 O O . TYR A 1 97 ? -0.614 6.071 -7.067 1.00 94.50 97 TYR A O 1
ATOM 784 N N . THR A 1 98 ? -1.863 4.592 -8.220 1.00 94.94 98 THR A N 1
ATOM 785 C CA . THR A 1 98 ? -3.187 5.166 -7.959 1.00 94.94 98 THR A CA 1
ATOM 786 C C . THR A 1 98 ? -4.033 4.122 -7.252 1.00 94.94 98 THR A C 1
ATOM 788 O O . THR A 1 98 ? -4.080 2.976 -7.695 1.00 94.94 98 THR A O 1
ATOM 791 N N . VAL A 1 99 ? -4.700 4.504 -6.169 1.00 94.94 99 VAL A N 1
ATOM 792 C CA . VAL A 1 99 ? -5.666 3.650 -5.471 1.00 94.94 99 VAL A CA 1
ATOM 793 C C . VAL A 1 99 ? -7.067 4.154 -5.784 1.00 94.94 99 VAL A C 1
ATOM 795 O O . VAL A 1 99 ? -7.384 5.310 -5.499 1.00 94.94 99 VAL A O 1
ATOM 798 N N . GLU A 1 100 ? -7.908 3.293 -6.348 1.00 94.56 100 GLU A N 1
ATOM 799 C CA . GLU A 1 100 ? -9.326 3.571 -6.563 1.00 94.56 100 GLU A CA 1
ATOM 800 C C . GLU A 1 100 ? -10.132 3.006 -5.397 1.00 94.56 100 GLU A C 1
ATOM 802 O O . GLU A 1 100 ? -10.065 1.816 -5.078 1.00 94.56 100 GLU A O 1
ATOM 807 N N . TYR A 1 101 ? -10.926 3.859 -4.766 1.00 91.31 101 TYR A N 1
ATOM 808 C CA . TYR A 1 101 ? -11.929 3.475 -3.787 1.00 91.31 101 TYR A CA 1
ATOM 809 C C . TYR A 1 101 ? -13.319 3.522 -4.429 1.00 91.31 101 TYR A C 1
ATOM 811 O O . TYR A 1 101 ? -13.490 3.880 -5.589 1.00 91.31 101 TYR A O 1
ATOM 819 N N . ASN A 1 102 ? -14.348 3.165 -3.662 1.00 87.12 102 ASN A N 1
ATOM 820 C CA . ASN A 1 102 ? -15.729 3.251 -4.141 1.00 87.12 102 ASN A CA 1
ATOM 821 C C . ASN A 1 102 ? -16.142 4.671 -4.545 1.00 87.12 102 ASN A C 1
ATOM 823 O O . ASN A 1 102 ? -16.866 4.809 -5.524 1.00 87.12 102 ASN A O 1
ATOM 827 N N . ASP A 1 103 ? -15.671 5.670 -3.796 1.00 85.69 103 ASP A N 1
ATOM 828 C CA . ASP A 1 103 ? -16.204 7.035 -3.823 1.00 85.69 103 ASP A CA 1
ATOM 829 C C . ASP A 1 103 ? -15.192 8.052 -4.382 1.00 85.69 103 ASP A C 1
ATOM 831 O O . ASP A 1 103 ? -15.548 9.180 -4.702 1.00 85.69 103 ASP A O 1
ATOM 835 N N . ASN A 1 104 ? -13.907 7.688 -4.446 1.00 88.31 104 ASN A N 1
ATOM 836 C CA . ASN A 1 104 ? -12.825 8.566 -4.885 1.00 88.31 104 ASN A CA 1
ATOM 837 C C . ASN A 1 104 ? -11.593 7.769 -5.335 1.00 88.31 104 ASN A C 1
ATOM 839 O O . ASN A 1 104 ? -11.516 6.556 -5.147 1.00 88.31 104 ASN A O 1
ATOM 843 N N . SER A 1 105 ? -10.611 8.466 -5.898 1.00 90.25 105 SER A N 1
ATOM 844 C CA . SER A 1 105 ? -9.279 7.940 -6.191 1.00 90.25 105 SER A CA 1
ATOM 845 C C . SER A 1 105 ? -8.214 8.759 -5.465 1.00 90.25 105 SER A C 1
ATOM 847 O O . SER A 1 105 ? -8.438 9.912 -5.086 1.00 90.25 105 SER A O 1
ATOM 849 N N . CYS A 1 106 ? -7.059 8.146 -5.215 1.00 91.00 106 CYS A N 1
ATOM 850 C CA . CYS A 1 106 ? -5.936 8.818 -4.580 1.00 91.00 106 CYS A CA 1
ATOM 851 C C . CYS A 1 106 ? -4.607 8.368 -5.186 1.00 91.00 106 CYS A C 1
ATOM 853 O O . CYS A 1 106 ? -4.288 7.177 -5.217 1.00 91.00 106 CYS A O 1
ATOM 855 N N . ASP A 1 107 ? -3.824 9.347 -5.620 1.00 92.75 107 ASP A N 1
ATOM 856 C CA . ASP A 1 107 ? -2.500 9.153 -6.193 1.00 92.75 107 ASP A CA 1
ATOM 857 C C . ASP A 1 107 ? -1.447 9.110 -5.089 1.00 92.75 107 ASP A C 1
ATOM 859 O O . ASP A 1 107 ? -1.388 10.004 -4.248 1.00 92.75 107 ASP A O 1
ATOM 863 N N . PHE A 1 108 ? -0.558 8.123 -5.105 1.00 91.88 108 PHE A N 1
ATOM 864 C CA . PHE A 1 108 ? 0.526 8.010 -4.135 1.00 91.88 108 PHE A CA 1
ATOM 865 C C . PHE A 1 108 ? 1.872 8.291 -4.781 1.00 91.88 108 PHE A C 1
ATOM 867 O O . PHE A 1 108 ? 2.191 7.816 -5.874 1.00 91.88 108 PHE A O 1
ATOM 874 N N . ARG A 1 109 ? 2.695 9.042 -4.056 1.00 89.56 109 ARG A N 1
ATOM 875 C CA . ARG A 1 109 ? 4.043 9.418 -4.466 1.00 89.56 109 ARG A CA 1
ATOM 876 C C . ARG A 1 109 ? 5.052 9.095 -3.387 1.00 89.56 109 ARG A C 1
ATOM 878 O O . ARG A 1 109 ? 4.728 8.937 -2.206 1.00 89.56 109 ARG A O 1
ATOM 885 N N . ARG A 1 110 ? 6.313 9.084 -3.796 1.00 87.25 110 ARG A N 1
ATOM 886 C CA . ARG A 1 110 ? 7.422 9.073 -2.855 1.00 87.25 110 ARG A CA 1
ATOM 887 C C . ARG A 1 110 ? 7.579 10.436 -2.179 1.00 87.25 110 ARG A C 1
ATOM 889 O O . ARG A 1 110 ? 7.485 11.488 -2.816 1.00 87.25 110 ARG A O 1
ATOM 896 N N . HIS A 1 111 ? 7.880 10.409 -0.891 1.00 82.50 111 HIS A N 1
ATOM 897 C CA . HIS A 1 111 ? 8.359 11.546 -0.126 1.00 82.50 111 HIS A CA 1
ATOM 898 C C . HIS A 1 111 ? 9.630 11.152 0.619 1.00 82.50 111 HIS A C 1
ATOM 900 O O . HIS A 1 111 ? 9.612 10.263 1.473 1.00 82.50 111 HIS A O 1
ATOM 906 N N . ASN A 1 112 ? 10.728 11.811 0.266 1.00 75.31 112 ASN A N 1
ATOM 907 C CA . ASN A 1 112 ? 12.017 11.632 0.918 1.00 75.31 112 ASN A CA 1
ATOM 908 C C . ASN A 1 112 ? 12.141 12.668 2.037 1.00 75.31 112 ASN A C 1
ATOM 910 O O . ASN A 1 112 ? 11.778 13.832 1.850 1.00 75.31 112 ASN A O 1
ATOM 914 N N . ASN A 1 113 ? 12.647 12.247 3.195 1.00 61.84 113 ASN A N 1
ATOM 915 C CA . ASN A 1 113 ? 12.929 13.159 4.299 1.00 61.84 113 ASN A CA 1
ATOM 916 C C . ASN A 1 113 ? 14.137 14.028 3.904 1.00 61.84 113 ASN A C 1
ATOM 918 O O . ASN A 1 113 ? 15.240 13.508 3.900 1.00 61.84 113 ASN A O 1
ATOM 922 N N . SER A 1 114 ? 13.887 15.297 3.550 1.00 53.19 114 SER A N 1
ATOM 923 C CA . SER A 1 114 ? 14.822 16.411 3.276 1.00 53.19 114 SER A CA 1
ATOM 924 C C . SER A 1 114 ? 16.062 16.151 2.393 1.00 53.19 114 SER A C 1
ATOM 926 O O . SER A 1 114 ? 16.840 15.230 2.596 1.00 53.19 114 SER A O 1
ATOM 928 N N . LYS A 1 115 ? 16.348 17.087 1.476 1.00 51.81 115 LYS A N 1
ATOM 929 C CA . LYS A 1 115 ? 17.609 17.143 0.705 1.00 51.81 115 LYS A CA 1
ATOM 930 C C . LYS A 1 115 ? 18.874 17.278 1.584 1.00 51.81 115 LYS A C 1
ATOM 932 O O . LYS A 1 115 ? 19.970 17.091 1.069 1.00 51.81 115 LYS A O 1
ATOM 937 N N . ASN A 1 116 ? 18.727 17.594 2.876 1.00 49.03 116 ASN A N 1
ATOM 938 C CA . ASN A 1 116 ? 19.840 17.872 3.793 1.00 49.03 116 ASN A CA 1
ATOM 939 C C . ASN A 1 116 ? 20.336 16.654 4.585 1.00 49.03 116 ASN A C 1
ATOM 941 O O . ASN A 1 116 ? 21.353 16.763 5.263 1.00 49.03 116 ASN A O 1
ATOM 945 N N . ASP A 1 117 ? 19.660 15.508 4.505 1.00 52.47 117 ASP A N 1
ATOM 946 C CA . ASP A 1 117 ? 20.088 14.298 5.205 1.00 52.47 117 ASP A CA 1
ATOM 947 C C . ASP A 1 117 ? 20.682 13.305 4.199 1.00 52.47 117 ASP A C 1
ATOM 949 O O . ASP A 1 117 ? 19.996 12.425 3.675 1.00 52.47 117 ASP A O 1
ATOM 953 N N . LYS A 1 118 ? 21.978 13.475 3.895 1.00 48.28 118 LYS A N 1
ATOM 954 C CA . LYS A 1 118 ? 22.742 12.604 2.977 1.00 48.28 118 LYS A CA 1
ATOM 955 C C . LYS A 1 118 ? 22.748 11.126 3.415 1.00 48.28 118 LYS A C 1
ATOM 957 O O . LYS A 1 118 ? 23.085 10.268 2.607 1.00 48.28 118 LYS A O 1
ATOM 962 N N . ASN A 1 119 ? 22.331 10.836 4.652 1.00 49.84 119 ASN A N 1
ATOM 963 C CA . ASN A 1 119 ? 22.228 9.493 5.227 1.00 49.84 119 ASN A CA 1
ATOM 964 C C . ASN A 1 119 ? 20.790 8.946 5.265 1.00 49.84 119 ASN A C 1
ATOM 966 O O . ASN A 1 119 ? 20.573 7.806 5.687 1.00 49.84 119 ASN A O 1
ATOM 970 N N . SER A 1 120 ? 19.788 9.716 4.827 1.00 55.47 120 SER A N 1
ATOM 971 C CA . SER A 1 120 ? 18.404 9.245 4.796 1.00 55.47 120 SER A CA 1
ATOM 972 C C . SER A 1 120 ? 18.182 8.329 3.591 1.00 55.47 120 SER A C 1
ATOM 974 O O . SER A 1 120 ? 17.728 8.736 2.523 1.00 55.47 120 SER A O 1
ATOM 976 N N . THR A 1 121 ? 18.441 7.037 3.784 1.00 61.53 121 THR A N 1
ATOM 977 C CA . THR A 1 121 ? 18.146 5.970 2.809 1.00 61.53 121 THR A CA 1
ATOM 978 C C . THR A 1 121 ? 16.647 5.686 2.677 1.00 61.53 121 THR A C 1
ATOM 980 O O . THR A 1 121 ? 16.229 4.789 1.945 1.00 61.53 121 THR A O 1
ATOM 983 N N . ARG A 1 122 ? 15.808 6.441 3.398 1.00 65.69 122 ARG A N 1
ATOM 984 C CA . ARG A 1 122 ? 14.403 6.118 3.627 1.00 65.69 122 ARG A CA 1
ATOM 985 C C . ARG A 1 122 ? 13.483 7.027 2.836 1.00 65.69 122 ARG A C 1
ATOM 987 O O . ARG A 1 122 ? 13.608 8.252 2.837 1.00 65.69 122 ARG A O 1
ATOM 994 N N . TYR A 1 123 ? 12.458 6.405 2.278 1.00 75.50 123 TYR A N 1
ATOM 995 C CA . TYR A 1 123 ? 11.331 7.096 1.686 1.00 75.50 123 TYR A CA 1
ATOM 996 C C . TYR A 1 123 ? 10.022 6.689 2.353 1.00 75.50 123 TYR A C 1
ATOM 998 O O . TYR A 1 123 ? 9.890 5.603 2.922 1.00 75.50 123 TYR A O 1
ATOM 1006 N N . ARG A 1 124 ? 9.032 7.575 2.274 1.00 77.88 124 ARG A N 1
ATOM 1007 C CA . ARG A 1 124 ? 7.648 7.295 2.658 1.00 77.88 124 ARG A CA 1
ATOM 1008 C C . ARG A 1 124 ? 6.764 7.376 1.426 1.00 77.88 124 ARG A C 1
ATOM 1010 O O . ARG A 1 124 ? 7.005 8.189 0.537 1.00 77.88 124 ARG A O 1
ATOM 1017 N N . LEU A 1 125 ? 5.743 6.533 1.382 1.00 84.81 125 LEU A N 1
ATOM 1018 C CA . LEU A 1 125 ? 4.674 6.641 0.398 1.00 84.81 125 LEU A CA 1
ATOM 1019 C C . LEU A 1 125 ? 3.599 7.532 0.999 1.00 84.81 125 LEU A C 1
ATOM 1021 O O . LEU A 1 125 ? 3.100 7.233 2.084 1.00 84.81 125 LEU A O 1
ATOM 1025 N N . ILE A 1 126 ? 3.290 8.636 0.329 1.00 86.75 126 ILE A N 1
ATOM 1026 C CA . ILE A 1 126 ? 2.274 9.577 0.792 1.00 86.75 126 ILE A CA 1
ATOM 1027 C C . ILE A 1 126 ? 1.265 9.860 -0.317 1.00 86.75 126 ILE A C 1
ATOM 1029 O O . ILE A 1 126 ? 1.644 9.870 -1.493 1.00 86.75 126 ILE A O 1
ATOM 1033 N N . PRO A 1 127 ? -0.002 10.107 0.042 1.00 88.62 127 PRO A N 1
ATOM 1034 C CA . PRO A 1 127 ? -0.996 10.572 -0.907 1.00 88.62 127 PRO A CA 1
ATOM 1035 C C . PRO A 1 127 ? -0.632 11.958 -1.455 1.00 88.62 127 PRO A C 1
ATOM 1037 O O . PRO A 1 127 ? -0.049 12.804 -0.770 1.00 88.62 127 PRO A O 1
ATOM 1040 N N . THR A 1 128 ? -0.999 12.182 -2.707 1.00 85.31 128 THR A N 1
ATOM 1041 C CA . THR A 1 128 ? -0.904 13.453 -3.414 1.00 85.31 128 THR A CA 1
ATOM 1042 C C . THR A 1 128 ? -2.273 14.099 -3.309 1.00 85.31 128 THR A C 1
ATOM 1044 O O . THR A 1 128 ? -3.184 13.768 -4.059 1.00 85.31 128 THR A O 1
ATOM 1047 N N . TYR A 1 129 ? -2.448 14.957 -2.308 1.00 77.69 129 TYR A N 1
ATOM 1048 C CA . TYR A 1 129 ? -3.703 15.678 -2.145 1.00 77.69 129 TYR A CA 1
ATOM 1049 C C . TYR A 1 129 ? -3.784 16.822 -3.163 1.00 77.69 129 TYR A C 1
ATOM 1051 O O . TYR A 1 129 ? -2.791 17.536 -3.334 1.00 77.69 129 TYR A O 1
ATOM 1059 N N . PRO A 1 130 ? -4.933 17.014 -3.830 1.00 69.25 130 PRO A N 1
ATOM 1060 C CA . PRO A 1 130 ? -5.132 18.151 -4.715 1.00 69.25 130 PRO A CA 1
ATOM 1061 C C . PRO A 1 130 ? -5.077 19.463 -3.924 1.00 69.25 130 PRO A C 1
ATOM 1063 O O . PRO A 1 130 ? -5.574 19.557 -2.797 1.00 69.25 130 PRO A O 1
ATOM 1066 N N . ASN A 1 131 ? -4.477 20.488 -4.529 1.00 64.06 131 ASN A N 1
ATOM 1067 C CA . ASN A 1 131 ? -4.376 21.815 -3.928 1.00 64.06 131 ASN A CA 1
ATOM 1068 C C . ASN A 1 131 ? -5.784 22.382 -3.677 1.00 64.06 131 ASN A C 1
ATOM 1070 O O . ASN A 1 131 ? -6.615 22.406 -4.579 1.00 64.06 131 ASN A O 1
ATOM 1074 N N . GLY A 1 132 ? -6.056 22.813 -2.442 1.00 63.97 132 GLY A N 1
ATOM 1075 C CA . GLY A 1 132 ? -7.342 23.402 -2.041 1.00 63.97 132 GLY A CA 1
ATOM 1076 C C . GLY A 1 132 ? -8.423 22.406 -1.593 1.00 63.97 132 GLY A C 1
ATOM 1077 O O . GLY A 1 132 ? -9.448 22.831 -1.066 1.00 63.97 132 GLY A O 1
ATOM 1078 N N . GLY A 1 133 ? -8.203 21.092 -1.724 1.00 62.88 133 GLY A N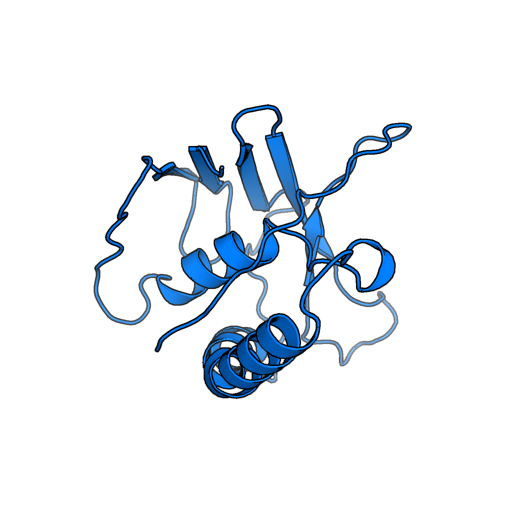 1
ATOM 1079 C CA . GLY A 1 133 ? -9.158 20.068 -1.291 1.00 62.88 133 GLY A CA 1
ATOM 1080 C C . GLY A 1 133 ? -8.842 19.485 0.090 1.00 62.88 133 GLY A C 1
ATOM 1081 O O . GLY A 1 133 ? -7.738 18.998 0.330 1.00 62.88 133 GLY A O 1
ATOM 1082 N N . LYS A 1 134 ? -9.832 19.429 0.994 1.00 61.81 134 LYS A N 1
ATOM 1083 C CA . LYS A 1 134 ? -9.751 18.606 2.218 1.00 61.81 134 LYS A CA 1
ATOM 1084 C C . LYS A 1 134 ? -9.984 17.132 1.873 1.00 61.81 134 LYS A C 1
ATOM 1086 O O . LYS A 1 134 ? -11.021 16.563 2.201 1.00 61.81 134 LYS A O 1
ATOM 1091 N N . GLN A 1 135 ? -9.025 16.504 1.203 1.00 67.94 135 GLN A N 1
ATOM 1092 C CA . GLN A 1 135 ? -9.024 15.054 1.041 1.00 67.94 135 GLN A CA 1
ATOM 1093 C C . GLN A 1 135 ? -8.259 14.393 2.182 1.00 67.94 135 GLN A C 1
ATOM 1095 O O . GLN A 1 135 ? -7.243 14.884 2.668 1.00 67.94 135 GLN A O 1
ATOM 1100 N N . SER A 1 136 ? -8.769 13.255 2.631 1.00 76.12 136 SER A N 1
ATOM 1101 C CA . SER A 1 136 ? -8.090 12.431 3.616 1.00 76.12 136 SER A CA 1
ATOM 1102 C C . SER A 1 136 ? -8.406 10.971 3.352 1.00 76.12 136 SER A C 1
ATOM 1104 O O . SER A 1 136 ? -9.511 10.643 2.919 1.00 76.12 136 SER A O 1
ATOM 1106 N N . LEU A 1 137 ? -7.437 10.094 3.609 1.00 86.00 137 LEU A N 1
ATOM 1107 C CA . LEU A 1 137 ? -7.666 8.658 3.490 1.00 86.00 137 LEU A CA 1
ATOM 1108 C C . LEU A 1 137 ? -8.753 8.214 4.474 1.00 86.00 137 LEU A C 1
ATOM 1110 O O . LEU A 1 137 ? -8.858 8.736 5.589 1.00 86.00 137 LEU A O 1
ATOM 1114 N N . LYS A 1 138 ? -9.544 7.221 4.066 1.00 84.38 138 LYS A N 1
ATOM 1115 C CA . LYS A 1 138 ? -10.606 6.656 4.901 1.0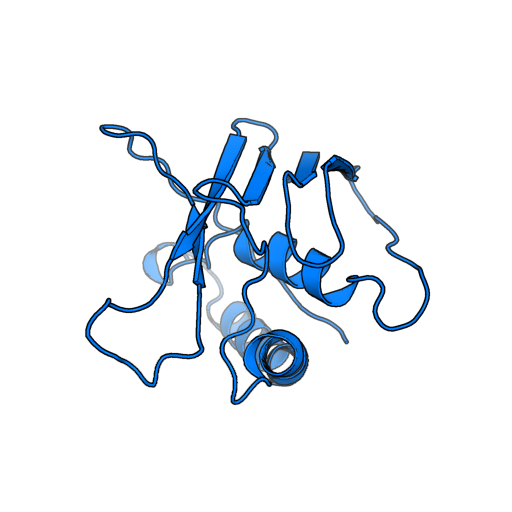0 84.38 138 LYS A CA 1
ATOM 1116 C C . LYS A 1 138 ? -10.007 6.001 6.146 1.00 84.38 138 LYS A C 1
ATOM 1118 O O . LYS A 1 138 ? -8.975 5.333 6.071 1.00 84.38 138 LYS A O 1
ATOM 1123 N N . GLU A 1 139 ? -10.670 6.172 7.286 1.00 85.62 139 GLU A N 1
ATOM 1124 C CA . GLU A 1 139 ? -10.310 5.462 8.513 1.00 85.62 139 GLU A CA 1
ATOM 1125 C C . GLU A 1 139 ? -10.730 4.000 8.408 1.00 85.62 139 GLU A C 1
ATOM 1127 O O . GLU A 1 139 ? -11.907 3.693 8.201 1.00 85.62 139 GLU A O 1
ATOM 1132 N N . ARG A 1 140 ? -9.765 3.092 8.542 1.00 85.38 140 ARG A N 1
ATOM 1133 C CA . ARG A 1 140 ? -10.017 1.653 8.640 1.00 85.38 140 ARG A CA 1
ATOM 1134 C C . ARG A 1 140 ? -9.027 1.017 9.600 1.00 85.38 140 ARG A C 1
ATOM 1136 O O . ARG A 1 140 ? -7.887 1.459 9.741 1.00 85.38 140 ARG A O 1
ATOM 1143 N N . VAL A 1 141 ? -9.478 -0.049 10.250 1.00 81.94 141 VAL A N 1
ATOM 1144 C CA . VAL A 1 141 ? -8.586 -0.969 10.946 1.00 81.94 141 VAL A CA 1
ATOM 1145 C C . VAL A 1 141 ? -7.963 -1.898 9.913 1.00 81.94 141 VAL A C 1
ATOM 1147 O O . VAL A 1 141 ? -8.678 -2.502 9.120 1.00 81.94 141 VAL A O 1
ATOM 1150 N N . VAL A 1 142 ? -6.641 -2.026 9.954 1.00 81.69 142 VAL A N 1
ATOM 1151 C CA . VAL A 1 142 ? -5.888 -3.043 9.215 1.00 81.69 142 VAL A CA 1
ATOM 1152 C C . VAL A 1 142 ? -5.258 -3.961 10.250 1.00 81.69 142 VAL A C 1
ATOM 1154 O O . VAL A 1 142 ? -4.681 -3.469 11.222 1.00 81.69 142 VAL A O 1
ATOM 1157 N N . ILE A 1 143 ? -5.396 -5.270 10.066 1.00 82.62 143 ILE A N 1
ATOM 1158 C CA . ILE A 1 143 ? -4.819 -6.294 10.938 1.00 82.62 143 ILE A CA 1
ATOM 1159 C C . ILE A 1 143 ? -3.931 -7.180 10.071 1.00 82.62 143 ILE A C 1
ATOM 1161 O O . ILE A 1 143 ? -4.386 -7.677 9.044 1.00 82.62 143 ILE A O 1
ATOM 1165 N N . TYR A 1 144 ? -2.680 -7.369 10.481 1.00 78.12 144 TYR A N 1
ATOM 1166 C CA . TYR A 1 144 ? -1.781 -8.347 9.871 1.00 78.12 144 TYR A CA 1
ATOM 1167 C C . TYR A 1 144 ? -1.792 -9.619 10.719 1.00 78.12 144 TYR A C 1
ATOM 1169 O O . TYR A 1 144 ? -1.536 -9.543 11.921 1.00 78.12 144 TYR A O 1
ATOM 1177 N N . LEU A 1 145 ? -2.114 -10.764 10.113 1.00 74.88 145 LEU A N 1
ATOM 1178 C CA . LEU A 1 145 ? -2.318 -12.030 10.831 1.00 74.88 145 LEU A CA 1
ATOM 1179 C C . LEU A 1 145 ? -1.161 -13.036 10.701 1.00 74.88 145 LEU A C 1
ATOM 1181 O O . LEU A 1 145 ? -1.193 -14.058 11.377 1.00 74.88 145 LEU A O 1
ATOM 1185 N N . GLY A 1 146 ? -0.126 -12.737 9.910 1.00 60.53 146 GLY A N 1
ATOM 1186 C CA . GLY A 1 146 ? 1.040 -13.608 9.720 1.00 60.53 146 GLY A CA 1
ATOM 1187 C C . GLY A 1 146 ? 1.666 -13.419 8.357 1.00 60.53 146 GLY A C 1
ATOM 1188 O O . GLY A 1 146 ? 0.897 -13.452 7.374 1.00 60.53 146 GLY A O 1
#

Foldseek 3Di:
DWQKKAFCFFAPRHRDIDGDDPDDDDDDDDPPPCPLVVLVVVVVLADADDPVPDPDDPPVVVVQVVQCVVQVVVSVCVQPVDQAQDDRGPPDPDFGMKTDDPPDIWTWDWDFDDPPCPRRSDIDIDTDDDPPDPDDRHHDRDHDDD

Sequence (146 aa):
MIKSIYFEHYRKLQKIKLDFKPGINAISGENGTCKSSILHIIGNSYRKIQKKNLNENTKLFNVIKKINRTVNPKIESLTKGDKIYNDPAIGVKGKLYTVEYNDNSCDFRRHNNSKNDKNSTRYRLIPTYPNGGKQSLKERVVIYLG

pLDDT: mean 78.57, std 14.21, range [42.59, 97.06]

Secondary structure (DSSP, 8-state):
-EEEEEEEEETTEEEEEEE--SS-------TTSSHHHHHHHHHHTSBPPPGGG-SS-HHHHHHHHHHHHHHHHHHHHHHH--SS---TTTT--SEEEEEEESS-EEEEEEEES-TT-TT---EEEEEEPPTT----PPB-------

Organism: NCBI:txid1518452